Protein AF-A0A920A5H7-F1 (afdb_monomer_lite)

Foldseek 3Di:
DADWDWDDDPPDIDIAGDDDDDDDDWDADPVRHTDPDDDPVVCVVVVVSRDD

Radius of gyration: 16.95 Å; chains: 1; bounding box: 37×19×45 Å

Sequence (52 aa):
MADKMNVKFGANEETVPSCYYEFAKRYPDSSGKTYQGFVTTSADKIFESTNK

pLDDT: mean 77.8, std 16.01, range [44.03, 96.38]

Secondary structure (DSSP, 8-state):
---EEEEEETTEEEEEE----------B-TTSPBP-S--GGGTHHHHHTT--

Structure (mmCIF, N/CA/C/O backbone):
data_AF-A0A920A5H7-F1
#
_entry.id   AF-A0A920A5H7-F1
#
loop_
_atom_site.group_PDB
_atom_site.id
_atom_site.type_symbol
_atom_site.label_atom_id
_atom_site.label_alt_id
_atom_site.label_comp_id
_atom_site.label_asym_id
_atom_site.label_entity_id
_atom_site.label_seq_id
_atom_site.pdbx_PDB_ins_code
_atom_site.Cartn_x
_atom_site.Cartn_y
_atom_site.Cartn_z
_atom_site.occupancy
_atom_site.B_iso_or_equiv
_atom_site.auth_seq_id
_atom_site.auth_comp_id
_atom_site.auth_asym_id
_atom_site.auth_atom_id
_atom_site.pdbx_PDB_model_num
ATOM 1 N N . MET A 1 1 ? -2.497 6.668 -2.707 1.00 67.94 1 MET A N 1
ATOM 2 C CA . MET A 1 1 ? -2.015 6.476 -4.090 1.00 67.94 1 MET A CA 1
ATOM 3 C C . MET A 1 1 ? -0.629 5.879 -3.982 1.00 67.94 1 MET A C 1
ATOM 5 O O . MET A 1 1 ? 0.086 6.305 -3.083 1.00 67.94 1 MET A O 1
ATOM 9 N N . ALA A 1 2 ? -0.300 4.869 -4.785 1.00 80.81 2 ALA A N 1
ATOM 10 C CA . ALA A 1 2 ? 1.034 4.282 -4.756 1.00 80.81 2 ALA A CA 1
ATOM 11 C C . ALA A 1 2 ? 2.070 5.275 -5.285 1.00 80.81 2 ALA A C 1
ATOM 13 O O . ALA A 1 2 ? 1.772 6.065 -6.189 1.00 80.81 2 ALA A O 1
ATOM 14 N N . ASP A 1 3 ? 3.272 5.227 -4.719 1.00 86.06 3 ASP A N 1
ATOM 15 C CA . ASP A 1 3 ? 4.408 5.947 -5.277 1.00 86.06 3 ASP A CA 1
ATOM 16 C C . ASP A 1 3 ? 4.776 5.362 -6.647 1.00 86.06 3 ASP A C 1
ATOM 18 O O . ASP A 1 3 ? 4.216 4.362 -7.103 1.00 86.06 3 ASP A O 1
ATOM 22 N N . LYS A 1 4 ? 5.698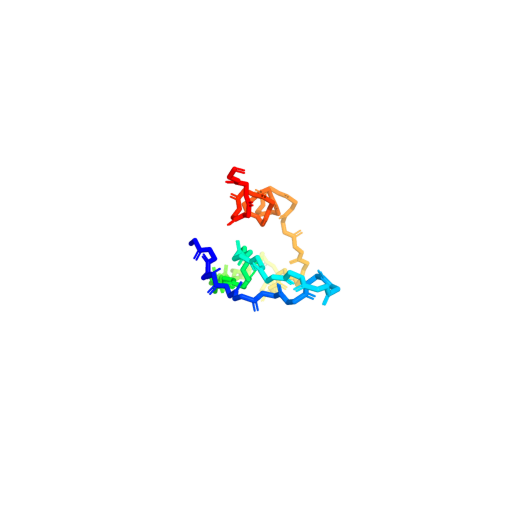 6.013 -7.352 1.00 90.00 4 LYS A N 1
ATOM 23 C CA . LYS A 1 4 ? 6.211 5.526 -8.632 1.00 90.00 4 LYS A CA 1
ATOM 24 C C . LYS A 1 4 ? 7.700 5.267 -8.534 1.00 90.00 4 LYS A C 1
ATOM 26 O O . LYS A 1 4 ? 8.415 6.015 -7.873 1.00 90.00 4 LYS A O 1
ATOM 31 N N . MET A 1 5 ? 8.164 4.232 -9.220 1.00 92.12 5 MET A N 1
ATOM 32 C CA . MET A 1 5 ? 9.583 3.914 -9.326 1.00 92.12 5 MET A CA 1
ATOM 33 C C . MET A 1 5 ? 9.944 3.564 -10.763 1.00 92.12 5 MET A C 1
ATOM 35 O O . MET A 1 5 ? 9.115 3.050 -11.515 1.00 92.12 5 MET A O 1
ATOM 39 N N . ASN A 1 6 ? 11.189 3.830 -11.136 1.00 95.31 6 ASN A N 1
ATOM 40 C CA . ASN A 1 6 ? 11.704 3.382 -12.416 1.00 95.31 6 ASN A CA 1
ATOM 41 C C . ASN A 1 6 ? 12.096 1.906 -12.330 1.00 95.31 6 ASN A C 1
ATOM 43 O O . ASN A 1 6 ? 12.744 1.475 -11.373 1.00 95.31 6 ASN A O 1
ATOM 47 N N . VAL A 1 7 ? 11.686 1.133 -13.330 1.00 95.50 7 VAL A N 1
ATOM 48 C CA . VAL A 1 7 ? 12.001 -0.288 -13.458 1.00 95.50 7 VAL A CA 1
ATOM 49 C C . VAL A 1 7 ? 12.605 -0.532 -14.829 1.00 95.50 7 VAL A C 1
ATOM 51 O O . VAL A 1 7 ? 12.097 -0.072 -15.850 1.00 95.50 7 VAL A O 1
ATOM 54 N N . LYS A 1 8 ? 13.704 -1.286 -14.852 1.00 96.38 8 LYS A N 1
ATOM 55 C CA . LYS A 1 8 ? 14.399 -1.648 -16.082 1.00 96.38 8 LYS A CA 1
ATOM 56 C C . LYS A 1 8 ? 13.717 -2.839 -16.760 1.00 96.38 8 LYS A C 1
ATOM 58 O O . LYS A 1 8 ? 13.705 -3.941 -16.215 1.00 96.38 8 LYS A O 1
ATOM 63 N N . PHE A 1 9 ? 13.225 -2.631 -17.977 1.00 92.12 9 PHE A N 1
ATOM 64 C CA . PHE A 1 9 ? 12.677 -3.652 -18.868 1.00 92.12 9 PHE A CA 1
ATOM 65 C C . PHE A 1 9 ? 13.654 -3.899 -20.024 1.00 92.12 9 PHE A C 1
ATOM 67 O O . PHE A 1 9 ? 13.618 -3.241 -21.065 1.00 92.12 9 PHE A O 1
ATOM 74 N N . GLY A 1 10 ? 14.570 -4.853 -19.836 1.00 93.12 10 GLY A N 1
ATOM 75 C CA . GLY A 1 10 ? 15.598 -5.170 -20.830 1.00 93.12 10 GLY A CA 1
ATOM 76 C C . GLY A 1 10 ? 16.530 -3.982 -21.088 1.00 93.12 10 GLY A C 1
ATOM 77 O O . GLY A 1 10 ? 17.335 -3.627 -20.225 1.00 93.12 10 GLY A O 1
ATOM 78 N N . ALA A 1 11 ? 16.433 -3.387 -22.280 1.00 91.38 11 ALA A N 1
ATOM 79 C CA . ALA A 1 11 ? 17.219 -2.214 -22.673 1.00 91.38 11 ALA A CA 1
ATOM 80 C C . ALA A 1 11 ? 16.576 -0.870 -22.278 1.00 91.38 11 ALA A C 1
ATOM 82 O O . ALA A 1 11 ? 17.267 0.145 -22.302 1.00 91.38 11 ALA A O 1
ATOM 83 N N . ASN A 1 12 ? 15.296 -0.864 -21.896 1.00 88.19 12 ASN A N 1
ATOM 84 C CA . ASN A 1 12 ? 14.533 0.348 -21.598 1.00 88.19 12 ASN A CA 1
ATOM 85 C C . ASN A 1 12 ? 14.244 0.468 -20.097 1.00 88.19 12 ASN A C 1
ATOM 87 O O . ASN A 1 12 ? 14.334 -0.509 -19.352 1.00 88.19 12 ASN A O 1
ATOM 91 N N . GLU A 1 13 ? 13.882 1.666 -19.652 1.00 95.56 13 GLU A N 1
ATOM 92 C CA . GLU A 1 13 ? 13.477 1.954 -18.278 1.00 95.56 13 GLU A CA 1
ATOM 93 C C . GLU A 1 13 ? 12.116 2.648 -18.303 1.00 95.56 13 GLU A C 1
ATOM 95 O O . GLU A 1 13 ? 11.923 3.597 -19.058 1.00 95.56 13 GLU A O 1
ATOM 100 N N . GLU A 1 14 ? 11.174 2.153 -17.503 1.00 94.75 14 GLU A N 1
ATOM 101 C CA . GLU A 1 14 ? 9.795 2.643 -17.470 1.00 94.75 14 GLU A CA 1
ATOM 102 C C . GLU A 1 14 ? 9.397 3.010 -16.042 1.00 94.75 14 GLU A C 1
ATOM 104 O O . GLU A 1 14 ? 9.755 2.326 -15.078 1.00 94.75 14 GLU A O 1
ATOM 109 N N . THR A 1 15 ? 8.624 4.085 -15.894 1.00 95.12 15 THR A N 1
ATOM 110 C CA . THR A 1 15 ? 8.102 4.509 -14.593 1.00 95.12 15 THR A CA 1
ATOM 111 C C . THR A 1 15 ? 6.797 3.780 -14.286 1.00 95.12 15 THR A C 1
ATOM 113 O O . THR A 1 15 ? 5.757 4.067 -14.882 1.00 95.12 15 THR A O 1
ATOM 116 N N . VAL A 1 16 ? 6.820 2.899 -13.288 1.00 91.44 16 VAL A N 1
ATOM 117 C CA . VAL A 1 16 ? 5.667 2.079 -12.888 1.00 91.44 16 VAL A CA 1
ATOM 118 C C . VAL A 1 16 ? 5.163 2.453 -11.487 1.00 91.44 16 VAL A C 1
ATOM 120 O O . VAL A 1 16 ? 5.947 2.947 -10.669 1.00 91.44 16 VAL A O 1
ATOM 123 N N . PRO A 1 17 ? 3.866 2.249 -11.177 1.00 90.69 17 PRO A N 1
ATOM 124 C CA . PRO A 1 17 ? 3.374 2.303 -9.801 1.00 90.69 17 PRO A CA 1
ATOM 125 C C . PRO A 1 17 ? 4.100 1.272 -8.927 1.00 90.69 17 PRO A C 1
ATOM 127 O O . PRO A 1 17 ? 4.308 0.140 -9.356 1.00 90.69 17 PRO A O 1
ATOM 130 N N . SER A 1 18 ? 4.485 1.664 -7.715 1.00 87.44 18 SER A N 1
ATOM 131 C CA . SER A 1 18 ? 5.179 0.814 -6.751 1.00 87.44 18 SER A CA 1
ATOM 132 C C . SER A 1 18 ? 4.229 0.362 -5.636 1.00 87.44 18 SER A C 1
ATOM 134 O O . SER A 1 18 ? 3.251 -0.338 -5.890 1.00 87.44 18 SER A O 1
ATOM 136 N N . CYS A 1 19 ? 4.501 0.757 -4.396 1.00 83.81 19 CYS A N 1
ATOM 137 C CA . CYS A 1 19 ? 3.746 0.378 -3.211 1.00 83.81 19 CYS A CA 1
ATOM 138 C C . CYS A 1 19 ? 2.949 1.569 -2.677 1.00 83.81 19 CYS A C 1
ATOM 140 O O . CYS A 1 19 ? 3.263 2.730 -2.943 1.00 83.81 19 CYS A O 1
ATOM 142 N N . TYR A 1 20 ? 1.938 1.277 -1.866 1.00 82.50 20 TYR A N 1
ATOM 143 C CA . TYR A 1 20 ? 1.219 2.278 -1.091 1.00 82.50 20 TYR A CA 1
ATOM 144 C C . TYR A 1 20 ? 1.137 1.847 0.374 1.00 82.50 20 TYR A C 1
ATOM 146 O O . TYR A 1 20 ? 1.232 0.664 0.699 1.00 82.50 20 TYR A O 1
ATOM 154 N N . TYR A 1 21 ? 0.954 2.824 1.258 1.00 82.88 21 TYR A N 1
ATOM 155 C CA . TYR A 1 21 ? 0.660 2.572 2.664 1.00 82.88 21 TYR A CA 1
ATOM 156 C C . TYR A 1 21 ? -0.847 2.481 2.887 1.00 82.88 21 TYR A C 1
ATOM 158 O O . TYR A 1 21 ? -1.602 3.357 2.457 1.00 82.88 21 TYR A O 1
ATOM 166 N N . GLU A 1 22 ? -1.269 1.444 3.605 1.00 80.94 22 GLU A N 1
ATOM 167 C CA . GLU A 1 22 ? -2.651 1.250 4.036 1.00 80.94 22 GLU A CA 1
ATOM 168 C C . GLU A 1 22 ? -2.735 1.208 5.563 1.00 80.94 22 GLU A C 1
ATOM 170 O O . GLU A 1 22 ? -1.862 0.660 6.237 1.00 80.94 22 GLU A O 1
ATOM 175 N N . PHE A 1 23 ? -3.809 1.774 6.112 1.00 83.62 23 PHE A N 1
ATOM 176 C CA . PHE A 1 23 ? -4.076 1.790 7.545 1.00 83.62 23 PHE A CA 1
ATOM 177 C C . PHE A 1 23 ? -5.366 1.022 7.826 1.00 83.62 23 PHE A C 1
ATOM 179 O O . PHE A 1 23 ? -6.420 1.360 7.289 1.00 83.62 23 PHE A O 1
ATOM 186 N N . ALA A 1 24 ? -5.300 0.023 8.707 1.00 84.69 24 ALA A N 1
ATOM 187 C CA . ALA A 1 24 ? -6.453 -0.777 9.105 1.00 84.69 24 ALA A CA 1
ATOM 188 C C . ALA A 1 24 ? -6.704 -0.654 10.611 1.00 84.69 24 ALA A C 1
ATOM 190 O O . ALA A 1 24 ? -5.810 -0.879 11.427 1.00 84.69 24 ALA A O 1
ATOM 191 N N . LYS A 1 25 ? -7.948 -0.345 10.989 1.00 84.06 25 LYS A N 1
ATOM 192 C CA . LYS A 1 25 ? -8.405 -0.377 12.383 1.00 84.06 25 LYS A CA 1
ATOM 193 C C . LYS A 1 25 ? -9.360 -1.550 12.573 1.00 84.06 25 LYS A C 1
ATOM 195 O O . LYS A 1 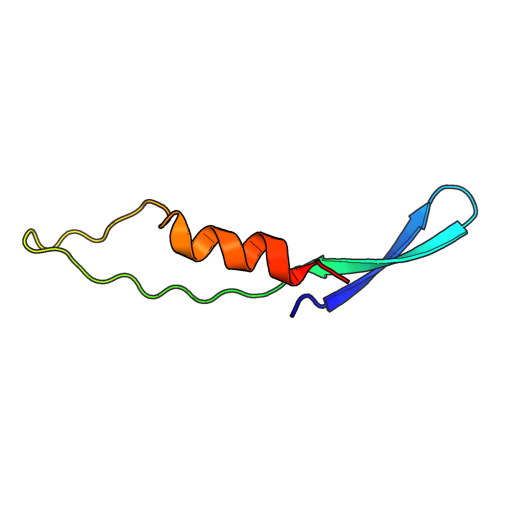25 ? -10.391 -1.618 11.910 1.00 84.06 25 LYS A O 1
ATOM 200 N N . ARG A 1 26 ? -9.020 -2.462 13.487 1.00 84.94 26 ARG A N 1
ATOM 201 C CA . ARG A 1 26 ? -9.838 -3.638 13.822 1.00 84.94 26 ARG A CA 1
ATOM 202 C C . ARG A 1 26 ? -10.634 -3.368 15.097 1.00 84.94 26 ARG A C 1
ATOM 204 O O . ARG A 1 26 ? -10.075 -2.884 16.078 1.00 84.94 26 ARG A O 1
ATOM 211 N N . TYR A 1 27 ? -11.920 -3.699 15.074 1.00 85.38 27 TYR A N 1
ATOM 212 C CA . TYR A 1 27 ? -12.798 -3.633 16.241 1.00 85.38 27 TYR A CA 1
ATOM 213 C C . TYR A 1 27 ? -13.057 -5.052 16.773 1.00 85.38 27 TYR A C 1
ATOM 215 O O . TYR A 1 27 ? -13.113 -5.989 15.967 1.00 85.38 27 TYR A O 1
ATOM 223 N N . PRO A 1 28 ? -13.160 -5.238 18.101 1.00 88.81 28 PRO A N 1
ATOM 224 C CA . PRO A 1 28 ? -13.566 -6.511 18.677 1.00 88.81 28 PRO A CA 1
ATOM 225 C C . PRO A 1 28 ? -15.034 -6.800 18.348 1.00 88.81 28 PRO A C 1
ATOM 227 O O . PRO A 1 28 ? -15.859 -5.887 18.293 1.00 88.81 28 PRO A O 1
ATOM 230 N N . ASP A 1 29 ? -15.347 -8.070 18.123 1.00 83.12 29 ASP A N 1
ATOM 231 C CA . ASP A 1 29 ? -16.715 -8.556 17.988 1.00 83.12 29 ASP A CA 1
ATOM 232 C C . ASP A 1 29 ? -17.407 -8.685 19.360 1.00 83.12 29 ASP A C 1
ATOM 234 O O . ASP A 1 29 ? -16.848 -8.344 20.406 1.00 83.12 29 ASP A O 1
ATOM 238 N N . SER A 1 30 ? -18.641 -9.195 19.370 1.00 87.44 30 SER A N 1
ATOM 239 C CA . SER A 1 30 ? -19.422 -9.416 20.595 1.00 87.44 30 SER A CA 1
ATOM 240 C C . SER A 1 30 ? -18.796 -10.422 21.569 1.00 87.44 30 SER A C 1
ATOM 242 O O . SER A 1 30 ? -19.183 -10.450 22.735 1.00 87.44 30 SER A O 1
ATOM 244 N N . SER A 1 31 ? -17.828 -11.227 21.123 1.00 87.31 31 SER A N 1
ATOM 245 C CA . SER A 1 31 ? -17.039 -12.130 21.967 1.00 87.31 31 SER A CA 1
ATOM 246 C C . SER A 1 31 ? -15.745 -11.488 22.488 1.00 87.31 31 SER A C 1
ATOM 248 O O . SER A 1 31 ? -14.989 -12.122 23.222 1.00 87.31 31 SER A O 1
ATOM 250 N N . GLY A 1 32 ? -15.476 -10.229 22.124 1.00 86.81 32 GLY A N 1
ATOM 251 C CA . GLY A 1 32 ? -14.250 -9.510 22.466 1.00 86.81 32 GLY A CA 1
ATOM 252 C C . GLY A 1 32 ? -13.067 -9.832 21.548 1.00 86.81 32 GLY A C 1
ATOM 253 O O . GLY A 1 32 ? -11.972 -9.309 21.758 1.00 86.81 32 GLY A O 1
ATOM 254 N N . LYS A 1 33 ? -13.254 -10.669 20.520 1.00 85.75 33 LYS A N 1
ATOM 255 C CA . LYS A 1 33 ? -12.181 -11.085 19.613 1.00 85.75 33 LYS A CA 1
ATOM 256 C C . LYS A 1 33 ? -12.128 -10.175 18.393 1.00 85.75 33 LYS A C 1
ATOM 258 O O . LYS A 1 33 ? -13.143 -9.806 17.817 1.00 85.75 33 LYS A O 1
ATOM 263 N N . THR A 1 34 ? 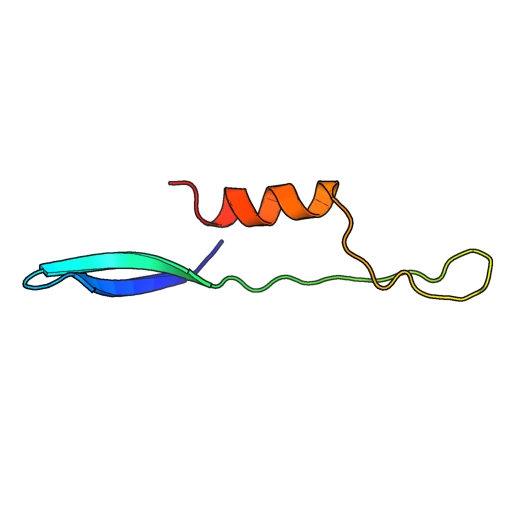-10.926 -9.813 17.957 1.00 83.56 34 THR A N 1
ATOM 264 C CA . THR A 1 34 ? -10.750 -9.058 16.713 1.00 83.56 34 THR A CA 1
ATOM 265 C C . THR A 1 34 ? -10.746 -10.002 15.515 1.00 83.56 34 THR A C 1
ATOM 267 O O . THR A 1 34 ? -10.044 -11.019 15.502 1.00 83.56 34 THR A O 1
ATOM 270 N N . TYR A 1 35 ? -11.510 -9.654 14.480 1.00 82.88 35 TYR A N 1
ATOM 271 C CA . TYR A 1 35 ? -11.462 -10.358 13.202 1.00 82.88 35 TYR A CA 1
ATOM 272 C C . TYR A 1 35 ? -10.055 -10.246 12.608 1.00 82.88 35 TYR A C 1
ATOM 274 O O . TYR A 1 35 ? -9.539 -9.137 12.472 1.00 82.88 35 TYR A O 1
ATOM 282 N N . GLN A 1 36 ? -9.436 -11.377 12.264 1.00 82.25 36 GLN A N 1
ATOM 283 C CA . GLN A 1 36 ? -8.064 -11.447 11.731 1.00 82.25 36 GLN A CA 1
ATOM 284 C C . GLN A 1 36 ? -8.006 -11.587 10.206 1.00 82.25 36 GLN A C 1
ATOM 286 O O . GLN A 1 36 ? -6.942 -11.426 9.617 1.00 82.25 36 GLN A O 1
ATOM 291 N N . GLY A 1 37 ? -9.137 -11.862 9.556 1.00 80.75 37 GLY A N 1
ATOM 292 C CA . GLY A 1 37 ? -9.183 -11.973 8.104 1.00 80.75 37 GLY A CA 1
ATOM 293 C C . GLY A 1 37 ? -9.177 -10.613 7.406 1.00 80.75 37 GLY A C 1
ATOM 294 O O . GLY A 1 37 ? -8.973 -9.558 8.023 1.00 80.75 37 GLY A O 1
ATOM 295 N N . PHE A 1 38 ? -9.441 -10.661 6.106 1.00 73.25 38 PHE A N 1
ATOM 296 C CA . PHE A 1 38 ? -9.597 -9.500 5.242 1.00 73.25 38 PHE A CA 1
ATOM 297 C C . PHE A 1 38 ? -11.061 -9.359 4.849 1.00 73.25 38 PHE A C 1
ATOM 299 O O . PHE A 1 38 ? -11.737 -10.346 4.567 1.00 73.25 38 PHE A O 1
ATOM 306 N N . VAL A 1 39 ? -11.553 -8.125 4.833 1.00 68.25 39 VAL A N 1
ATOM 307 C CA . VAL A 1 39 ? -12.894 -7.838 4.333 1.00 68.25 39 VAL A CA 1
ATOM 308 C C . VAL A 1 39 ? -12.795 -7.727 2.815 1.00 68.25 39 VAL A C 1
ATOM 310 O O . VAL A 1 39 ? -12.053 -6.892 2.304 1.00 68.25 39 VAL A O 1
ATOM 313 N N . THR A 1 40 ? -13.527 -8.572 2.093 1.00 62.16 40 THR A N 1
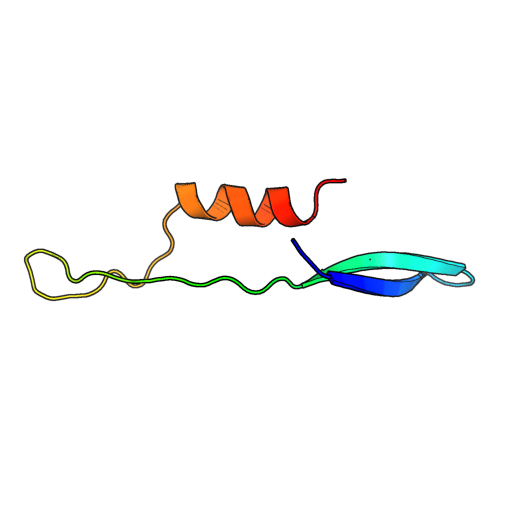ATOM 314 C CA . THR A 1 40 ? -13.483 -8.640 0.623 1.00 62.16 40 THR A CA 1
ATOM 315 C C . THR A 1 40 ? -13.820 -7.302 -0.040 1.00 62.16 40 THR A C 1
ATOM 317 O O . THR A 1 40 ? -13.208 -6.964 -1.041 1.00 62.16 40 THR A O 1
ATOM 320 N N . THR A 1 41 ? -14.686 -6.483 0.564 1.00 57.81 41 THR A N 1
ATOM 321 C CA . THR A 1 41 ? -15.022 -5.130 0.075 1.00 57.81 41 THR A CA 1
ATOM 322 C C . THR A 1 41 ? -13.957 -4.061 0.357 1.00 57.81 41 THR A C 1
ATOM 324 O O . THR A 1 41 ? -14.013 -2.981 -0.223 1.00 57.81 41 THR A O 1
ATOM 327 N N . SER A 1 42 ? -12.966 -4.323 1.219 1.00 53.31 42 SER A N 1
ATOM 328 C CA . SER A 1 42 ? -11.768 -3.471 1.335 1.00 53.31 42 SER A CA 1
ATOM 329 C C . SER A 1 42 ? -10.695 -3.840 0.309 1.00 53.31 42 SER A C 1
ATOM 331 O O . SER A 1 42 ? -9.839 -3.010 0.013 1.00 53.31 42 SER A O 1
ATOM 333 N N . ALA A 1 43 ? -10.754 -5.049 -0.259 1.00 53.62 43 ALA A N 1
ATOM 334 C CA . ALA A 1 43 ? -9.781 -5.522 -1.237 1.00 53.62 43 ALA A CA 1
ATOM 335 C C . ALA A 1 43 ? -9.915 -4.829 -2.608 1.00 53.62 43 ALA A C 1
ATOM 337 O O . ALA A 1 43 ? -8.938 -4.767 -3.347 1.00 53.62 43 ALA A O 1
ATOM 338 N N . ASP A 1 44 ? -11.070 -4.238 -2.930 1.00 48.97 44 ASP A N 1
ATOM 339 C CA . ASP A 1 44 ? -11.265 -3.524 -4.203 1.00 48.97 44 ASP A CA 1
ATOM 340 C C . ASP A 1 44 ? -10.365 -2.280 -4.322 1.00 48.97 44 ASP A C 1
ATOM 342 O O . ASP A 1 44 ? -9.814 -1.998 -5.386 1.00 48.97 44 ASP A O 1
ATOM 346 N N . LYS A 1 45 ? -10.094 -1.583 -3.208 1.00 50.41 45 LYS A N 1
ATOM 347 C CA . LYS A 1 45 ? -9.188 -0.417 -3.198 1.00 50.41 45 LYS A CA 1
ATOM 348 C C . LY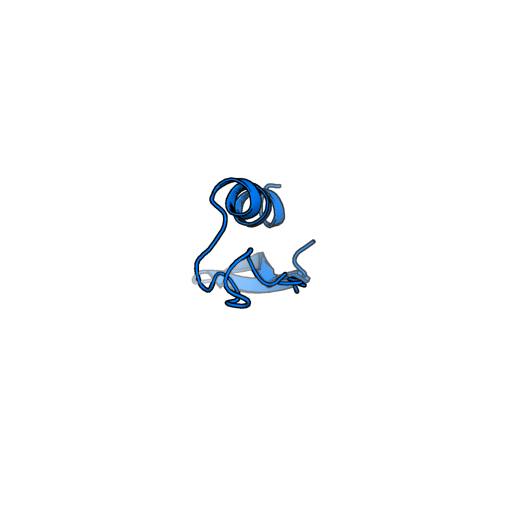S A 1 45 ? -7.712 -0.778 -3.379 1.00 50.41 45 LYS A C 1
ATOM 350 O O . LYS A 1 45 ? -6.908 0.103 -3.682 1.00 50.41 45 LYS A O 1
ATOM 355 N N . ILE A 1 46 ? -7.362 -2.055 -3.219 1.00 52.16 46 ILE A N 1
ATOM 356 C CA . ILE A 1 46 ? -6.012 -2.573 -3.464 1.00 52.16 46 ILE A CA 1
ATOM 357 C C . ILE A 1 46 ? -5.738 -2.574 -4.975 1.00 52.16 46 ILE A C 1
ATOM 359 O O . ILE A 1 46 ? -4.666 -2.143 -5.402 1.00 52.16 46 ILE A O 1
ATOM 363 N N . PHE A 1 47 ? -6.736 -2.942 -5.788 1.00 53.00 47 PHE A N 1
ATOM 364 C CA . PHE A 1 47 ? -6.639 -2.989 -7.252 1.00 53.00 47 PHE A CA 1
ATOM 365 C C . PHE A 1 47 ? -6.828 -1.628 -7.942 1.00 53.00 47 PHE A C 1
ATOM 367 O O . PHE A 1 47 ? -6.301 -1.417 -9.030 1.00 53.00 47 PHE A O 1
ATOM 374 N N . GLU A 1 48 ? -7.520 -0.672 -7.315 1.00 53.59 48 GLU A N 1
ATOM 375 C CA . GLU A 1 48 ? -7.674 0.688 -7.863 1.00 53.59 48 GLU A CA 1
ATOM 376 C C . GLU A 1 48 ? -6.449 1.589 -7.626 1.00 53.59 48 GLU A C 1
ATOM 378 O O . GLU A 1 48 ? -6.296 2.619 -8.281 1.00 53.59 48 GLU A O 1
ATOM 383 N N . SER A 1 49 ? -5.545 1.220 -6.711 1.00 50.28 49 SER A N 1
ATOM 384 C CA . SER A 1 49 ? -4.373 2.039 -6.359 1.00 50.28 49 SER A CA 1
ATOM 385 C C . SER A 1 49 ? -3.266 2.063 -7.427 1.00 50.28 49 SER A C 1
ATOM 387 O O . SER A 1 49 ? -2.390 2.933 -7.377 1.00 50.28 49 SER A O 1
ATOM 389 N N . THR A 1 50 ? -3.332 1.140 -8.392 1.00 49.56 50 THR A N 1
ATOM 390 C CA . THR A 1 50 ? -2.395 0.977 -9.515 1.00 49.56 50 THR A CA 1
ATOM 391 C C . THR A 1 50 ? -3.053 1.167 -10.884 1.00 49.56 50 THR A C 1
ATOM 393 O O . THR A 1 50 ? -2.366 1.060 -11.899 1.00 49.56 50 THR A O 1
ATOM 396 N N . ASN A 1 51 ? -4.353 1.481 -10.932 1.00 49.56 51 ASN A N 1
ATOM 397 C CA . ASN A 1 51 ? -5.073 1.691 -12.182 1.00 49.56 51 ASN A CA 1
ATOM 398 C C . ASN A 1 51 ? -4.794 3.109 -12.714 1.00 49.56 51 ASN A C 1
ATOM 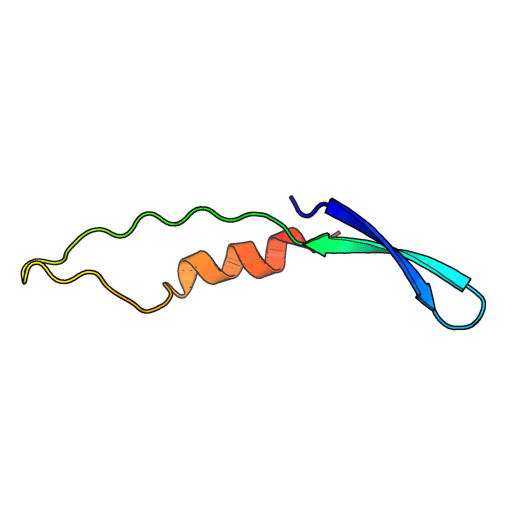400 O O . ASN A 1 51 ? -5.165 4.106 -12.086 1.00 49.56 51 ASN A O 1
ATOM 404 N N . LYS A 1 52 ? -4.099 3.197 -13.848 1.00 44.03 52 LYS A N 1
ATOM 405 C CA . LYS A 1 52 ? -3.890 4.431 -14.607 1.00 44.03 52 LYS A CA 1
ATOM 406 C C . LYS A 1 52 ? -3.944 4.153 -16.096 1.00 44.03 52 LYS A C 1
ATOM 408 O O . LYS A 1 52 ? -3.359 3.128 -16.503 1.00 44.03 52 LYS A O 1
#